Protein AF-A0A1J5KCA8-F1 (afdb_monomer)

Sequence (102 aa):
MKLLVAFLFVFSIQAQSILDECYNASYATDYVHEDIFSVSVNEELVSDEFYELISNDAITILSKRGSRYTLKVSLKDWFNAESILEELRELPAVMVACKYKL

pLDDT: mean 88.73, std 16.32, range [41.81, 98.38]

Nearest PDB structures (foldseek):
  4wk3-assembly1_A  TM=5.567E-01  e=1.937E-01  Staphylococcus aureus subsp. aureus COL
  7tby-assembly1_A  TM=5.518E-01  e=6.388E-01  Homo sapiens
  5h1p-assembly1_B  TM=5.838E-01  e=2.252E+00  Xanthomonas albilineans GPE PC73
  4es2-assembly1_A-2  TM=5.454E-01  e=2.571E+00  Halalkalibacterium halodurans C-125
  1lxj-assembly1_A  TM=4.223E-01  e=7.294E-01  Saccharomyces cerevisiae

Radius of gyration: 17.64 Å; Cα contacts (8 Å, |Δi|>4): 138; chains: 1; bounding box: 39×62×31 Å

Solvent-accessible surface area (backbone atoms only — not comparable to full-atom values): 5988 Å² total; per-residue (Å²): 142,80,89,77,82,84,81,82,78,73,74,75,76,69,83,71,47,71,53,58,52,25,34,53,45,15,74,74,66,67,50,32,36,64,47,35,34,36,37,41,45,40,78,94,64,56,57,71,65,59,59,56,59,64,64,36,88,55,42,44,79,77,46,75,59,86,51,33,36,33,38,33,45,41,74,88,44,51,68,62,42,40,51,51,52,50,54,48,44,68,38,93,35,36,45,68,42,68,26,66,72,124

Mean predicted aligned error: 7.18 Å

Foldseek 3Di:
DDDDDDDPPPVPPVVQFLLNVQLVVCVPPVFFDNFKKKKFFDPVQDDVVLVVLCPDPQWDFPDDDPRITIIGGHCVCVPSSRVSQVVQCPRPGMDMHIDTPD

Secondary structure (DSSP, 8-state):
-----------------HHHHHHHHHHHHS-EEEEEEEEEE-TTT--HHHHHHHTSTTEEEEEEETTEEEEEE-GGGHHHHHHHHHHHHHSTTEEEEEEE--

Structure (mmCIF, N/CA/C/O backbone):
data_AF-A0A1J5KCA8-F1
#
_entry.id   AF-A0A1J5KCA8-F1
#
loop_
_atom_site.group_PDB
_atom_site.id
_atom_site.type_symbol
_atom_site.label_atom_id
_atom_site.label_alt_id
_atom_site.label_comp_id
_ato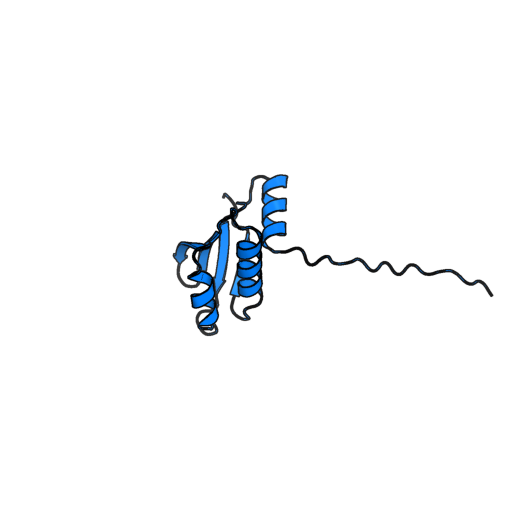m_site.label_asym_id
_atom_site.label_entity_id
_atom_site.label_seq_id
_atom_site.pdbx_PDB_ins_code
_atom_site.Cartn_x
_atom_site.Cartn_y
_atom_site.Cartn_z
_atom_site.occupancy
_atom_site.B_iso_or_equiv
_atom_site.auth_seq_id
_atom_site.auth_comp_id
_atom_site.auth_asym_id
_atom_site.auth_atom_id
_atom_site.pdbx_PDB_model_num
ATOM 1 N N . MET A 1 1 ? 21.097 -52.051 7.454 1.00 42.53 1 MET A N 1
ATOM 2 C CA . MET A 1 1 ? 21.370 -50.749 8.093 1.00 42.53 1 MET A CA 1
ATOM 3 C C . MET A 1 1 ? 21.939 -49.813 7.028 1.00 42.53 1 MET A C 1
ATOM 5 O O . MET A 1 1 ? 23.124 -49.876 6.740 1.00 42.53 1 MET A O 1
ATOM 9 N N . LYS A 1 2 ? 21.083 -49.050 6.338 1.00 42.41 2 LYS A N 1
ATOM 10 C CA . LYS A 1 2 ? 21.501 -47.992 5.408 1.00 42.41 2 LYS A CA 1
ATOM 11 C C . LYS A 1 2 ? 20.940 -46.686 5.949 1.00 42.41 2 LYS A C 1
ATOM 13 O O . LYS A 1 2 ? 19.749 -46.423 5.843 1.00 42.41 2 LYS A O 1
ATOM 18 N N . LEU A 1 3 ? 21.829 -45.955 6.610 1.00 54.81 3 LEU A N 1
ATOM 19 C CA . LEU A 1 3 ? 21.698 -44.544 6.924 1.00 54.81 3 LEU A CA 1
ATOM 20 C C . LEU A 1 3 ? 21.584 -43.805 5.582 1.00 54.81 3 LEU A C 1
ATOM 22 O O . LEU A 1 3 ? 22.478 -43.952 4.748 1.00 54.81 3 LEU A O 1
ATOM 26 N N . LEU A 1 4 ? 20.510 -43.053 5.347 1.00 49.84 4 LEU A N 1
ATOM 27 C CA . LEU A 1 4 ? 20.463 -42.118 4.226 1.00 49.84 4 LEU A CA 1
ATOM 28 C C . LEU A 1 4 ? 19.956 -40.768 4.725 1.00 49.84 4 LEU A C 1
ATOM 30 O O . LEU A 1 4 ? 18.774 -40.537 4.946 1.00 49.84 4 LEU A O 1
ATOM 34 N N . VAL A 1 5 ? 20.974 -39.966 5.013 1.00 56.50 5 VAL A N 1
ATOM 35 C CA . VAL A 1 5 ? 21.069 -38.513 5.100 1.00 56.50 5 VAL A CA 1
ATOM 36 C C . VAL A 1 5 ? 19.864 -37.749 4.538 1.00 56.50 5 VAL A C 1
ATOM 38 O O . VAL A 1 5 ? 19.545 -37.827 3.356 1.00 56.50 5 VAL A O 1
ATOM 41 N N . ALA A 1 6 ? 19.261 -36.990 5.455 1.00 59.97 6 ALA A N 1
ATOM 42 C CA . ALA A 1 6 ? 18.666 -35.664 5.328 1.00 59.97 6 ALA A CA 1
ATOM 43 C C . ALA A 1 6 ? 18.530 -35.054 3.921 1.00 59.97 6 ALA A C 1
ATOM 45 O O . ALA A 1 6 ? 19.513 -34.726 3.263 1.00 59.97 6 ALA A O 1
ATOM 46 N N . PHE A 1 7 ? 17.290 -34.706 3.58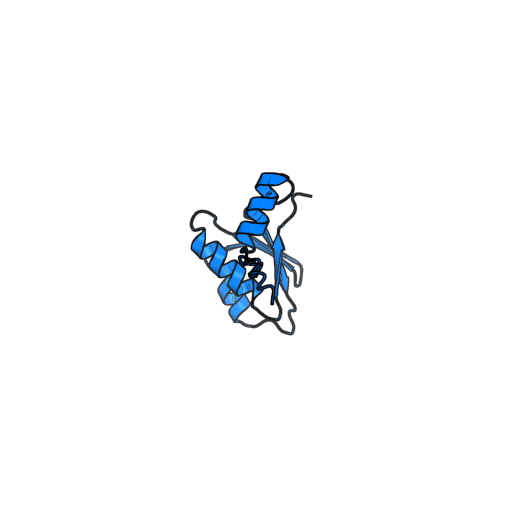2 1.00 48.81 7 PHE A N 1
ATOM 47 C CA . PHE A 1 7 ? 16.993 -33.531 2.770 1.00 48.81 7 PHE A CA 1
ATOM 48 C C . PHE A 1 7 ? 15.858 -32.764 3.454 1.00 48.81 7 PHE A C 1
ATOM 50 O O . PHE A 1 7 ? 14.685 -32.874 3.109 1.00 48.81 7 PHE A O 1
ATOM 57 N N . LEU A 1 8 ? 16.219 -32.015 4.497 1.00 48.38 8 LEU A N 1
ATOM 58 C CA . LEU A 1 8 ? 15.390 -30.919 4.980 1.00 48.38 8 LEU A CA 1
ATOM 59 C C . LEU A 1 8 ? 15.496 -29.806 3.932 1.00 48.38 8 LEU A C 1
ATOM 61 O O . LEU A 1 8 ? 16.322 -28.907 4.055 1.00 48.38 8 LEU A O 1
ATOM 65 N N . PHE A 1 9 ? 14.681 -29.886 2.877 1.00 46.03 9 PHE A N 1
ATOM 66 C CA . PHE A 1 9 ? 14.299 -28.700 2.116 1.00 46.03 9 PHE A CA 1
ATOM 67 C C . PHE A 1 9 ? 13.441 -27.838 3.044 1.00 46.03 9 PHE A C 1
ATOM 69 O O . PHE A 1 9 ? 12.214 -27.834 2.974 1.00 46.03 9 PHE A O 1
ATOM 76 N N . VAL A 1 10 ? 14.098 -27.129 3.959 1.00 49.41 10 VAL A N 1
ATOM 77 C CA . VAL A 1 10 ? 13.526 -25.915 4.522 1.00 49.41 10 VAL A CA 1
ATOM 78 C C . VAL A 1 10 ? 13.556 -24.934 3.360 1.00 49.41 10 VAL A C 1
ATOM 80 O O . VAL A 1 10 ? 14.547 -24.244 3.144 1.00 49.41 10 VAL A O 1
ATOM 83 N N . PHE A 1 11 ? 12.510 -24.953 2.532 1.00 49.06 11 PHE A N 1
ATOM 84 C CA . PHE A 1 11 ? 12.204 -23.794 1.718 1.00 49.06 11 PHE A CA 1
ATOM 85 C C . PHE A 1 11 ? 11.971 -22.678 2.725 1.00 49.06 11 PHE A C 1
ATOM 87 O O . PHE A 1 11 ? 10.931 -22.618 3.377 1.00 49.06 11 PHE A O 1
ATOM 94 N N . SER A 1 12 ? 12.991 -21.853 2.928 1.00 41.81 12 SER A N 1
ATOM 95 C CA . SER A 1 12 ? 12.821 -20.527 3.478 1.00 41.81 12 SER A CA 1
ATOM 96 C C . SER A 1 12 ? 11.849 -19.832 2.536 1.00 41.81 12 SER A C 1
ATOM 98 O O . SER A 1 12 ? 12.236 -19.314 1.492 1.00 41.81 12 SER A O 1
ATOM 100 N N . ILE A 1 13 ? 10.564 -19.880 2.886 1.00 51.22 13 ILE A N 1
ATOM 101 C CA . ILE A 1 13 ? 9.607 -18.861 2.488 1.00 51.22 13 ILE A CA 1
ATOM 102 C C . ILE A 1 13 ? 10.200 -17.591 3.097 1.00 51.22 13 ILE A C 1
ATOM 104 O O . ILE A 1 13 ? 9.965 -17.287 4.263 1.00 51.22 13 ILE A O 1
ATOM 108 N N . GLN A 1 14 ? 11.115 -16.938 2.378 1.00 53.00 14 GLN A N 1
ATOM 109 C CA . GLN A 1 14 ? 11.483 -15.576 2.715 1.00 53.00 14 GLN A CA 1
ATOM 110 C C . GLN A 1 14 ? 10.172 -14.818 2.574 1.00 53.00 14 GLN A C 1
ATOM 112 O O . GLN A 1 14 ? 9.577 -14.830 1.497 1.00 53.00 14 GLN A O 1
ATOM 117 N N . ALA A 1 15 ? 9.652 -14.316 3.692 1.00 60.88 15 ALA A N 1
ATOM 118 C CA . ALA A 1 15 ? 8.466 -13.483 3.697 1.00 60.88 15 ALA A CA 1
ATOM 119 C C . ALA A 1 15 ? 8.815 -12.240 2.875 1.00 60.88 15 ALA A C 1
ATOM 121 O O . ALA A 1 15 ? 9.462 -11.327 3.374 1.00 60.88 15 ALA A O 1
ATOM 122 N N . GLN A 1 16 ? 8.510 -12.281 1.580 1.00 81.69 16 GLN A N 1
ATOM 123 C CA . GLN A 1 16 ? 8.723 -11.159 0.687 1.00 81.69 16 GLN A CA 1
ATOM 124 C C . GLN A 1 16 ? 7.711 -10.083 1.080 1.00 81.69 16 GLN A C 1
ATOM 126 O O . GLN A 1 16 ? 6.522 -10.385 1.257 1.00 81.69 16 GLN A O 1
ATOM 131 N N . SER A 1 17 ? 8.192 -8.856 1.278 1.00 93.62 17 SER A N 1
ATOM 132 C CA . SER A 1 17 ? 7.313 -7.740 1.601 1.00 93.62 17 SER A CA 1
ATOM 133 C C . SER A 1 17 ? 6.395 -7.443 0.414 1.00 93.62 17 SER A C 1
ATOM 135 O O . SER A 1 17 ? 6.723 -7.743 -0.739 1.00 93.62 17 SER A O 1
ATOM 137 N N . ILE A 1 18 ? 5.228 -6.854 0.665 1.00 94.94 18 ILE A N 1
ATOM 138 C CA . ILE A 1 18 ? 4.325 -6.432 -0.414 1.00 94.94 18 ILE A CA 1
ATOM 139 C C . ILE A 1 18 ? 4.988 -5.374 -1.306 1.00 94.94 18 ILE A C 1
ATOM 141 O O . ILE A 1 18 ? 4.744 -5.344 -2.512 1.00 94.94 18 ILE A O 1
ATOM 145 N N . LEU A 1 19 ? 5.866 -4.539 -0.739 1.00 95.50 19 LEU A N 1
ATOM 146 C CA . LEU A 1 19 ? 6.652 -3.575 -1.504 1.00 95.50 19 LEU A CA 1
ATOM 147 C C . LEU A 1 19 ? 7.608 -4.292 -2.471 1.00 95.50 19 LEU A C 1
ATOM 149 O O . LEU A 1 19 ? 7.581 -4.002 -3.667 1.00 95.50 19 LEU A O 1
ATOM 153 N N . ASP A 1 20 ? 8.371 -5.278 -1.990 1.00 94.75 20 ASP A N 1
ATOM 154 C CA . ASP A 1 20 ? 9.263 -6.096 -2.823 1.00 94.75 20 ASP A CA 1
ATOM 155 C C . ASP A 1 20 ? 8.496 -6.884 -3.889 1.00 94.75 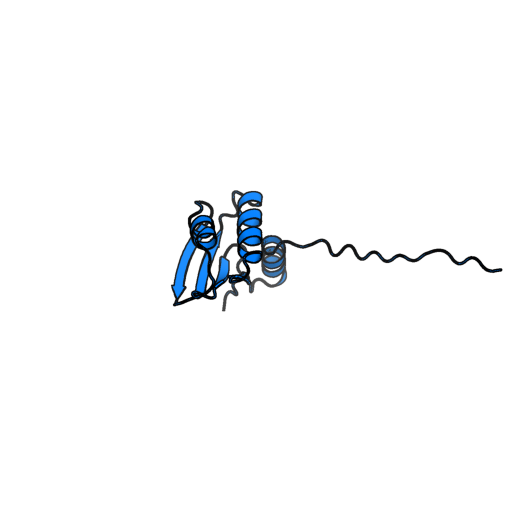20 ASP A C 1
ATOM 157 O O . ASP A 1 20 ? 8.956 -7.026 -5.023 1.00 94.75 20 ASP A O 1
ATOM 161 N N . GLU A 1 21 ? 7.335 -7.445 -3.542 1.00 94.50 21 GLU A N 1
ATOM 162 C CA . GLU A 1 21 ? 6.466 -8.162 -4.478 1.00 94.50 21 GLU A CA 1
ATOM 163 C C . GLU A 1 21 ? 6.050 -7.253 -5.642 1.00 94.50 21 GLU A C 1
ATOM 165 O O . GLU A 1 21 ? 6.266 -7.595 -6.811 1.00 94.50 21 GLU A O 1
ATOM 170 N N . CYS A 1 22 ? 5.519 -6.067 -5.337 1.00 95.31 22 CYS A N 1
ATOM 171 C CA . CYS A 1 22 ? 5.055 -5.124 -6.350 1.00 95.31 22 CYS A CA 1
ATOM 172 C C . CYS A 1 22 ? 6.203 -4.506 -7.152 1.00 95.31 22 CYS A C 1
ATOM 174 O O . CYS A 1 22 ? 6.075 -4.336 -8.368 1.00 95.31 22 CYS A O 1
ATOM 176 N N . TYR A 1 23 ? 7.337 -4.215 -6.511 1.00 95.19 23 TYR A N 1
ATOM 177 C CA . TYR A 1 23 ? 8.527 -3.707 -7.185 1.00 95.19 23 TYR A CA 1
ATOM 178 C C . TYR A 1 23 ? 9.081 -4.722 -8.188 1.00 95.19 23 TYR A C 1
ATOM 180 O O . TYR A 1 23 ? 9.290 -4.389 -9.357 1.00 95.19 23 TYR A O 1
ATOM 188 N N . ASN A 1 24 ? 9.235 -5.984 -7.778 1.00 94.69 24 ASN A N 1
ATOM 189 C CA . ASN A 1 24 ? 9.703 -7.047 -8.665 1.00 94.69 24 ASN A CA 1
ATOM 190 C C . ASN A 1 24 ? 8.722 -7.297 -9.822 1.00 94.69 24 ASN A C 1
ATOM 192 O O . ASN A 1 24 ? 9.150 -7.493 -10.961 1.00 94.69 24 ASN A O 1
ATOM 196 N N . ALA A 1 25 ? 7.410 -7.232 -9.571 1.00 94.88 25 ALA A N 1
ATOM 197 C CA . ALA A 1 25 ? 6.394 -7.340 -10.618 1.00 94.88 25 ALA A CA 1
ATOM 198 C C . ALA A 1 25 ? 6.444 -6.166 -11.615 1.00 94.88 25 ALA A C 1
ATOM 200 O O . ALA A 1 25 ? 6.350 -6.387 -12.828 1.00 94.88 25 ALA A O 1
ATOM 201 N N . SER A 1 26 ? 6.624 -4.934 -11.123 1.00 95.94 26 SER A N 1
ATOM 202 C CA . SER A 1 26 ? 6.827 -3.732 -11.945 1.00 95.94 26 SER A CA 1
ATOM 203 C C . SER A 1 26 ? 8.059 -3.891 -12.834 1.00 95.94 26 SER A C 1
ATOM 205 O O . SER A 1 26 ? 7.959 -3.764 -14.053 1.00 95.94 26 SER A O 1
ATOM 207 N N . TYR A 1 27 ? 9.192 -4.283 -12.245 1.00 94.06 27 TYR A N 1
ATOM 208 C CA . TYR A 1 27 ? 10.449 -4.482 -12.961 1.00 94.06 27 TYR A CA 1
ATOM 209 C C . TYR A 1 27 ? 10.355 -5.566 -14.046 1.00 94.06 27 TYR A C 1
ATOM 211 O O . TYR A 1 27 ? 10.903 -5.407 -15.135 1.00 94.06 27 TYR A O 1
ATOM 219 N N . ALA A 1 28 ? 9.648 -6.665 -13.769 1.00 95.94 28 ALA A N 1
ATOM 220 C CA . ALA A 1 28 ? 9.552 -7.795 -14.690 1.00 95.94 28 ALA A CA 1
ATOM 221 C C . ALA A 1 28 ? 8.544 -7.590 -15.833 1.00 95.94 28 ALA A C 1
ATOM 223 O O . ALA A 1 28 ? 8.747 -8.124 -16.923 1.00 95.94 28 ALA A O 1
ATOM 224 N N . THR A 1 29 ? 7.435 -6.885 -15.586 1.00 93.12 29 THR A N 1
ATOM 225 C CA . THR A 1 29 ? 6.285 -6.863 -16.514 1.00 93.12 29 THR A CA 1
ATOM 226 C C . THR A 1 29 ? 5.899 -5.481 -17.016 1.00 93.12 29 THR A C 1
ATOM 228 O O . THR A 1 29 ? 5.146 -5.387 -17.979 1.00 93.12 29 THR A O 1
ATOM 231 N N . ASP A 1 30 ? 6.357 -4.419 -16.354 1.00 92.56 30 ASP A N 1
ATOM 232 C CA . ASP A 1 30 ? 5.938 -3.032 -16.571 1.00 92.56 30 ASP A CA 1
ATOM 233 C C . ASP A 1 30 ? 4.424 -2.764 -16.380 1.00 92.56 30 ASP A C 1
ATOM 235 O O . ASP A 1 30 ? 3.980 -1.626 -16.494 1.00 92.56 30 ASP A O 1
ATOM 239 N N . TYR A 1 31 ? 3.606 -3.761 -16.016 1.00 94.38 31 TYR A N 1
ATOM 240 C CA . TYR A 1 31 ? 2.150 -3.611 -15.844 1.00 94.38 31 TYR A CA 1
ATOM 241 C C . TYR A 1 31 ? 1.712 -3.195 -14.440 1.00 94.38 31 TYR A C 1
ATOM 243 O O . TYR A 1 31 ? 0.529 -2.930 -14.216 1.00 94.38 31 TYR A O 1
ATOM 251 N N . VAL A 1 32 ? 2.647 -3.118 -13.501 1.00 96.62 32 VAL A N 1
ATOM 252 C CA . VAL A 1 32 ? 2.411 -2.759 -12.101 1.00 96.62 32 VAL A CA 1
ATOM 253 C C . VAL A 1 32 ? 3.114 -1.440 -11.799 1.00 96.62 32 VAL A C 1
ATOM 255 O O . VAL A 1 32 ? 4.202 -1.185 -12.306 1.00 96.62 32 VAL A O 1
ATOM 258 N N . HIS A 1 33 ? 2.486 -0.573 -11.011 1.00 96.81 33 HIS A N 1
ATOM 259 C CA . HIS A 1 33 ? 3.150 0.598 -10.449 1.00 96.81 33 HIS A CA 1
ATOM 260 C C . HIS A 1 33 ? 4.058 0.178 -9.291 1.00 96.81 33 HIS A C 1
ATOM 262 O O . HIS A 1 33 ? 3.625 -0.554 -8.407 1.00 96.81 33 HIS A O 1
ATOM 268 N N . GLU A 1 34 ? 5.288 0.684 -9.274 1.00 95.31 34 GLU A N 1
ATOM 269 C CA . GLU A 1 34 ? 6.260 0.422 -8.203 1.00 95.31 34 GLU A CA 1
ATOM 270 C C . GLU A 1 34 ? 5.879 1.059 -6.859 1.00 95.31 34 GLU A C 1
ATOM 272 O O . GLU A 1 34 ? 6.215 0.527 -5.809 1.00 95.31 34 GLU A O 1
ATOM 277 N N . ASP A 1 35 ? 5.167 2.187 -6.890 1.00 96.56 35 ASP A N 1
ATOM 278 C CA . ASP A 1 35 ? 4.920 3.045 -5.730 1.00 96.56 35 ASP A CA 1
ATOM 279 C C . ASP A 1 35 ? 3.430 3.300 -5.463 1.00 96.56 35 ASP A C 1
ATOM 281 O O . ASP A 1 35 ? 3.089 4.101 -4.590 1.00 96.56 35 ASP A O 1
ATOM 285 N N . ILE A 1 36 ? 2.527 2.638 -6.198 1.00 98.00 36 ILE A N 1
ATOM 286 C CA . ILE A 1 36 ? 1.075 2.797 -6.045 1.00 98.00 36 ILE A CA 1
ATOM 287 C C . ILE A 1 36 ? 0.436 1.472 -5.631 1.00 98.00 36 ILE A C 1
ATOM 289 O O . ILE A 1 36 ? 0.604 0.438 -6.277 1.00 98.00 36 ILE A O 1
ATOM 293 N N . PHE A 1 37 ? -0.389 1.542 -4.591 1.00 98.25 37 PHE A N 1
ATOM 294 C CA . PHE A 1 37 ? -1.030 0.404 -3.950 1.00 98.25 37 PHE A CA 1
ATOM 295 C C . PHE A 1 37 ? -2.546 0.587 -3.916 1.00 98.25 37 PHE A C 1
ATOM 297 O O . PHE A 1 37 ? -3.076 1.688 -3.729 1.00 98.25 37 PHE A O 1
ATOM 304 N N . SER A 1 38 ? -3.260 -0.517 -4.114 1.00 98.06 38 SER A N 1
ATOM 305 C CA . SER A 1 38 ? -4.702 -0.606 -3.904 1.00 98.06 38 SER A CA 1
ATOM 306 C C . SER A 1 38 ? -4.949 -1.145 -2.504 1.00 98.06 38 SER A C 1
ATOM 308 O O . SER A 1 38 ? -4.557 -2.270 -2.205 1.00 98.06 38 SER A O 1
ATOM 310 N N . VAL A 1 39 ? -5.626 -0.364 -1.668 1.00 98.12 39 VAL A N 1
ATOM 311 C CA . VAL A 1 39 ? -5.973 -0.766 -0.304 1.00 98.12 39 VAL A CA 1
ATOM 312 C C . VAL A 1 39 ? -7.486 -0.872 -0.192 1.00 98.12 39 VAL A C 1
ATOM 314 O O . VAL A 1 39 ? -8.204 0.084 -0.473 1.00 98.12 39 VAL A O 1
ATOM 317 N N . SER A 1 40 ? -7.988 -2.050 0.159 1.00 97.75 40 SER A N 1
ATOM 318 C CA . SER A 1 40 ? -9.410 -2.286 0.415 1.00 97.75 40 SER A CA 1
ATOM 319 C C . SER A 1 40 ? -9.621 -2.522 1.897 1.00 97.75 40 SER A C 1
ATOM 321 O O . SER A 1 40 ? -8.845 -3.232 2.524 1.00 97.75 40 SER A O 1
ATOM 323 N N . VAL A 1 41 ? -10.673 -1.932 2.443 1.00 97.31 41 VAL A N 1
ATOM 324 C CA . VAL A 1 41 ? -10.957 -1.944 3.873 1.00 97.31 41 VAL A CA 1
ATOM 325 C C . VAL A 1 41 ? -12.376 -2.462 4.095 1.00 97.31 41 VAL A C 1
ATOM 327 O O . VAL A 1 41 ? -13.259 -2.247 3.261 1.00 97.31 41 VAL A O 1
ATOM 330 N N . ASN A 1 42 ? -12.622 -3.146 5.205 1.00 95.56 42 ASN A N 1
ATOM 331 C CA . ASN A 1 42 ? -13.971 -3.333 5.727 1.00 95.56 42 ASN A CA 1
ATOM 332 C C . ASN A 1 42 ? -14.271 -2.209 6.730 1.00 95.56 42 ASN A C 1
ATOM 334 O O . ASN A 1 42 ? -13.769 -2.234 7.849 1.00 95.56 42 ASN A O 1
ATOM 338 N N . GLU A 1 43 ? -15.073 -1.219 6.323 1.00 87.25 43 GLU A N 1
ATOM 339 C CA . GLU A 1 43 ? -15.341 -0.015 7.129 1.00 87.25 43 GLU A CA 1
ATOM 340 C C . GLU A 1 43 ? -16.039 -0.305 8.466 1.00 87.25 43 GLU A C 1
ATOM 342 O O . GLU A 1 43 ? -15.918 0.492 9.389 1.00 87.25 43 GLU A O 1
ATOM 347 N N . GLU A 1 44 ? -16.728 -1.441 8.606 1.00 89.94 44 GLU A N 1
ATOM 348 C CA . GLU A 1 44 ? -17.392 -1.818 9.863 1.00 89.94 44 GLU A CA 1
ATOM 349 C C . GLU A 1 44 ? -16.415 -2.364 10.915 1.00 89.94 44 GLU A C 1
ATOM 351 O O . GLU A 1 44 ? -16.735 -2.388 12.102 1.00 89.94 44 GLU A O 1
ATOM 356 N N . LEU A 1 45 ? -15.238 -2.823 10.480 1.00 90.44 45 LEU A N 1
ATOM 357 C CA . LEU A 1 45 ? -14.244 -3.504 11.317 1.00 90.44 45 LEU A CA 1
ATOM 358 C C . LEU A 1 45 ? -12.900 -2.768 11.369 1.00 90.44 45 LEU A C 1
ATOM 360 O O . LEU A 1 45 ? -11.968 -3.249 12.012 1.00 90.44 45 LEU A O 1
ATOM 364 N N . VAL A 1 46 ? -12.773 -1.641 10.665 1.00 92.31 46 VAL A N 1
ATOM 365 C CA . VAL A 1 46 ? -11.522 -0.884 10.603 1.00 92.31 46 VAL A CA 1
ATOM 366 C C . VAL A 1 46 ? -11.250 -0.185 11.935 1.00 92.31 46 VAL A C 1
ATOM 368 O O . VAL A 1 46 ? -12.126 0.475 12.491 1.00 92.31 46 VAL A O 1
ATOM 371 N N . SER A 1 47 ? -10.032 -0.340 12.447 1.00 92.62 47 SER A N 1
ATOM 372 C CA . SER A 1 47 ? -9.551 0.345 13.648 1.00 92.62 47 SER A CA 1
ATOM 373 C C . SER A 1 47 ? -9.048 1.759 13.333 1.00 92.62 47 SER A C 1
ATOM 375 O O . SER A 1 47 ? -8.708 2.069 12.190 1.00 92.62 47 SER A O 1
ATOM 377 N N . ASP A 1 48 ? -8.946 2.611 14.359 1.00 95.44 48 ASP A N 1
ATOM 378 C CA . ASP A 1 48 ? -8.349 3.954 14.238 1.00 95.44 48 ASP A CA 1
ATOM 379 C C . ASP A 1 48 ? -6.884 3.903 13.767 1.00 95.44 48 ASP A C 1
ATOM 381 O O . ASP A 1 48 ? -6.440 4.772 13.018 1.00 95.44 48 ASP A O 1
ATOM 385 N N . GLU A 1 49 ? -6.173 2.827 14.111 1.00 96.00 49 GLU A N 1
ATOM 386 C CA . GLU A 1 49 ? -4.797 2.526 13.690 1.00 96.00 49 GLU A CA 1
ATOM 387 C C . GLU A 1 49 ? -4.617 2.568 12.164 1.00 96.00 49 GLU A C 1
ATOM 389 O O . GLU A 1 49 ? -3.620 3.087 11.667 1.00 96.00 49 GLU A O 1
ATOM 394 N N . PHE A 1 50 ? -5.617 2.126 11.392 1.00 96.88 50 PHE A N 1
ATOM 395 C CA . PHE A 1 50 ? -5.594 2.271 9.935 1.00 96.88 50 PHE A CA 1
ATOM 396 C C . PHE A 1 50 ? -5.455 3.739 9.517 1.00 96.88 50 PHE A C 1
ATOM 398 O O . PHE A 1 50 ? -4.664 4.061 8.630 1.00 96.88 50 PHE A O 1
ATOM 405 N N . TYR A 1 51 ? -6.236 4.628 10.136 1.00 95.75 51 TYR A N 1
ATOM 406 C CA . TYR A 1 51 ? -6.253 6.048 9.798 1.00 95.75 51 TYR A CA 1
ATOM 407 C C . TYR A 1 51 ? -4.969 6.750 10.230 1.00 95.75 51 TYR A C 1
ATOM 409 O O . TYR A 1 51 ? -4.508 7.646 9.521 1.00 95.75 51 TYR A O 1
ATOM 417 N N . GLU A 1 52 ? -4.376 6.329 11.345 1.00 96.69 52 GLU A N 1
ATOM 418 C CA . GLU A 1 52 ? -3.068 6.806 11.793 1.00 96.69 52 GLU A CA 1
ATOM 419 C C . GLU A 1 52 ? -1.973 6.426 10.792 1.00 96.69 52 GLU A C 1
ATOM 421 O O . GLU A 1 52 ? -1.236 7.303 10.335 1.00 96.69 52 GLU A O 1
ATOM 426 N N . LEU A 1 53 ? -1.937 5.159 10.361 1.00 97.00 53 LEU A N 1
ATOM 427 C CA . LEU A 1 53 ? -0.977 4.675 9.370 1.00 97.00 53 LEU A CA 1
ATOM 428 C C . LEU A 1 53 ? -1.114 5.415 8.039 1.00 97.00 53 LEU A C 1
ATOM 430 O O . LEU A 1 53 ? -0.127 5.953 7.548 1.00 97.00 53 LEU A O 1
ATOM 434 N N . ILE A 1 54 ? -2.324 5.525 7.468 1.00 96.44 54 ILE A N 1
ATOM 435 C CA . ILE A 1 54 ? -2.507 6.202 6.167 1.00 96.44 54 ILE A CA 1
ATOM 436 C C . ILE A 1 54 ? -2.302 7.726 6.216 1.00 96.44 54 ILE A C 1
ATOM 438 O O . ILE A 1 54 ? -2.258 8.363 5.162 1.00 96.44 54 ILE A O 1
ATOM 442 N N . SER A 1 55 ? -2.206 8.307 7.417 1.00 96.50 55 SER A N 1
ATOM 443 C CA . SER A 1 55 ? -1.896 9.727 7.635 1.00 96.50 55 SER A CA 1
ATOM 444 C C . SER A 1 55 ? -0.392 10.006 7.742 1.00 96.50 55 SER A C 1
ATOM 446 O O . SER A 1 55 ? -0.003 11.167 7.883 1.00 96.50 55 SER A O 1
ATOM 448 N N . ASN A 1 56 ? 0.452 8.971 7.675 1.00 96.00 56 ASN A N 1
ATOM 449 C CA . ASN A 1 56 ? 1.905 9.100 7.644 1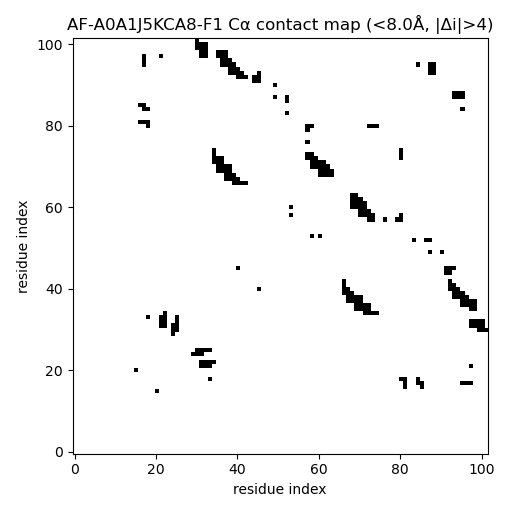.00 96.00 56 ASN A CA 1
ATOM 450 C C . ASN A 1 56 ? 2.372 9.928 6.430 1.00 96.00 56 ASN A C 1
ATOM 452 O O . ASN A 1 56 ? 1.809 9.837 5.338 1.00 96.00 56 ASN A O 1
ATOM 456 N N . ASP A 1 57 ? 3.427 10.722 6.601 1.00 94.19 57 ASP A N 1
ATOM 457 C CA . ASP A 1 57 ? 3.955 11.630 5.577 1.00 94.19 57 ASP A CA 1
ATOM 458 C C . ASP A 1 57 ? 4.593 10.908 4.379 1.00 94.19 57 ASP A C 1
ATOM 460 O O . ASP A 1 57 ? 4.673 11.471 3.283 1.00 94.19 57 ASP A O 1
ATOM 464 N N . ALA A 1 58 ? 4.989 9.645 4.548 1.00 94.19 58 ALA A N 1
ATOM 465 C CA . ALA A 1 58 ? 5.432 8.787 3.457 1.00 94.19 58 ALA A CA 1
ATOM 466 C C . ALA A 1 58 ? 4.290 8.346 2.528 1.00 94.19 58 ALA A C 1
ATOM 468 O O . ALA A 1 58 ? 4.570 7.799 1.458 1.00 94.19 58 ALA A O 1
ATOM 469 N N . ILE A 1 59 ? 3.025 8.588 2.889 1.00 96.69 59 ILE A N 1
ATOM 470 C CA . ILE A 1 59 ? 1.848 8.174 2.125 1.00 96.69 59 ILE A CA 1
ATOM 471 C C . ILE A 1 59 ? 1.135 9.392 1.550 1.00 96.69 59 ILE A C 1
ATOM 473 O O . ILE A 1 59 ? 0.861 10.389 2.207 1.00 96.69 59 ILE A O 1
ATOM 477 N N . THR A 1 60 ? 0.753 9.288 0.285 1.00 98.06 60 THR A N 1
ATOM 478 C CA . THR A 1 60 ? -0.161 10.216 -0.371 1.00 98.06 60 THR A CA 1
ATOM 479 C C . THR A 1 60 ? -1.402 9.460 -0.822 1.00 98.06 60 THR A C 1
ATOM 481 O O . THR A 1 60 ? -1.330 8.553 -1.653 1.00 98.06 60 THR A O 1
ATOM 484 N N . ILE A 1 61 ? -2.570 9.851 -0.317 1.00 97.94 61 ILE A N 1
ATOM 485 C CA . ILE A 1 61 ? -3.848 9.289 -0.763 1.00 97.94 61 ILE A CA 1
ATOM 486 C C . ILE A 1 61 ? -4.192 9.893 -2.130 1.00 97.94 61 ILE A C 1
ATOM 488 O O . ILE A 1 61 ? -4.555 11.063 -2.231 1.00 97.94 61 ILE A O 1
ATOM 492 N N . LEU A 1 62 ? -4.099 9.094 -3.195 1.00 98.12 62 LEU A N 1
ATOM 493 C CA . LEU A 1 62 ? -4.435 9.527 -4.556 1.00 98.12 62 LEU A CA 1
ATOM 494 C C . LEU A 1 62 ? -5.942 9.509 -4.813 1.00 98.12 62 LEU A C 1
ATOM 496 O O . LEU A 1 62 ? -6.465 10.352 -5.541 1.00 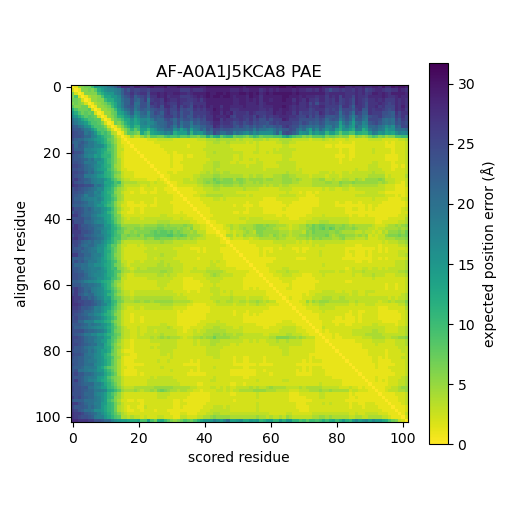98.12 62 LEU A O 1
ATOM 500 N N . SER A 1 63 ? -6.655 8.524 -4.260 1.00 97.81 63 SER A N 1
ATOM 501 C CA . SER A 1 63 ? -8.115 8.472 -4.353 1.00 97.81 63 SER A CA 1
ATOM 502 C C . SER A 1 63 ? -8.746 7.646 -3.236 1.00 97.81 63 SER A C 1
ATOM 504 O O . SER A 1 63 ? -8.130 6.713 -2.721 1.00 97.81 63 SER A O 1
ATOM 506 N N . LYS A 1 64 ? -10.003 7.968 -2.911 1.00 96.94 64 LYS A N 1
ATOM 507 C CA . LYS A 1 64 ? -10.887 7.195 -2.031 1.00 96.94 64 LYS A CA 1
ATOM 508 C C . LYS A 1 64 ? -12.226 6.977 -2.736 1.00 96.94 64 LYS A C 1
ATOM 510 O O . LYS A 1 64 ? -12.828 7.933 -3.226 1.00 96.94 64 LYS A O 1
ATOM 515 N N . ARG A 1 65 ? -12.697 5.731 -2.803 1.00 96.19 65 ARG A N 1
ATOM 516 C CA . ARG A 1 65 ? -13.999 5.348 -3.375 1.00 96.19 65 ARG A CA 1
ATOM 517 C C . ARG A 1 65 ? -14.667 4.311 -2.477 1.00 96.19 65 ARG A C 1
ATOM 519 O O . ARG A 1 65 ? -14.392 3.118 -2.602 1.00 96.19 65 ARG A O 1
ATOM 526 N N . GLY A 1 66 ? -15.537 4.781 -1.582 1.00 93.81 66 GLY A N 1
ATOM 527 C CA . GLY A 1 66 ? -16.071 3.954 -0.498 1.00 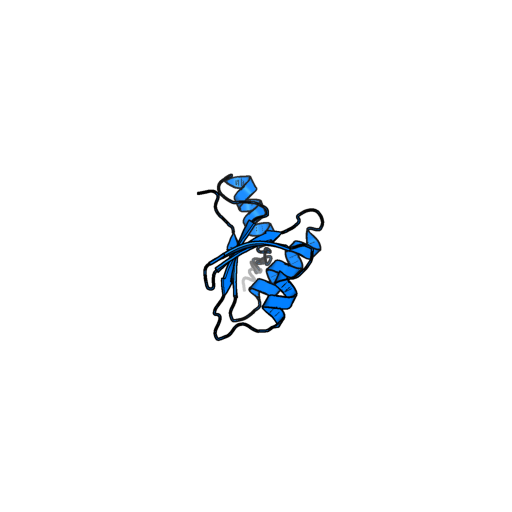93.81 66 GLY A CA 1
ATOM 528 C C . GLY A 1 66 ? -14.922 3.367 0.317 1.00 93.81 66 GLY A C 1
ATOM 529 O O . GLY A 1 66 ? -13.976 4.083 0.649 1.00 93.81 66 GLY A O 1
ATOM 530 N N . SER A 1 67 ? -14.946 2.048 0.486 1.00 95.69 67 SER A N 1
ATOM 531 C CA . SER A 1 67 ? -13.962 1.308 1.269 1.00 95.69 67 SER A CA 1
ATOM 532 C C . SER A 1 67 ? -12.651 0.988 0.536 1.00 95.69 67 SER A C 1
ATOM 534 O O . SER A 1 67 ? -11.851 0.173 0.995 1.00 95.69 67 SER A O 1
ATOM 536 N N . ARG A 1 68 ? -12.413 1.606 -0.629 1.00 97.31 68 ARG A N 1
ATOM 537 C CA . ARG A 1 68 ? -11.188 1.433 -1.421 1.00 97.31 68 ARG A CA 1
ATOM 538 C C . ARG A 1 68 ? -10.377 2.717 -1.478 1.00 97.31 68 ARG A C 1
ATOM 540 O O . ARG A 1 68 ? -10.892 3.770 -1.858 1.00 97.31 68 ARG A O 1
ATOM 547 N N . TYR A 1 69 ? -9.089 2.590 -1.207 1.00 97.94 69 TYR A N 1
ATOM 548 C CA . TY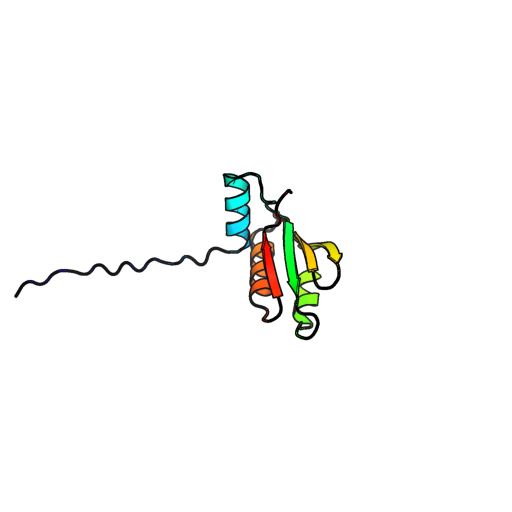R A 1 69 ? -8.088 3.641 -1.254 1.00 97.94 69 TYR A CA 1
ATOM 549 C C . TYR A 1 69 ? -7.051 3.310 -2.327 1.00 97.94 69 TYR A C 1
ATOM 551 O O . TYR A 1 69 ? -6.696 2.154 -2.557 1.00 97.94 69 TYR A O 1
ATOM 559 N N . THR A 1 70 ? -6.573 4.336 -3.019 1.00 98.25 70 THR A N 1
ATOM 560 C CA . THR A 1 70 ? -5.355 4.255 -3.828 1.00 98.25 70 THR A CA 1
ATOM 561 C C . THR A 1 70 ? -4.302 5.077 -3.121 1.00 98.25 70 THR A C 1
ATOM 563 O O . THR A 1 70 ? -4.444 6.298 -3.026 1.00 98.25 70 THR A O 1
ATOM 566 N N . LEU A 1 71 ? -3.284 4.402 -2.609 1.00 98.38 71 LEU A N 1
ATOM 567 C CA . LEU A 1 71 ? -2.196 5.013 -1.864 1.00 98.38 71 LEU A CA 1
ATOM 568 C C . LEU A 1 71 ? -0.965 5.069 -2.755 1.00 98.38 71 LEU A C 1
ATOM 570 O O . LEU A 1 71 ? -0.673 4.113 -3.469 1.00 98.38 71 LEU A O 1
ATOM 574 N N . LYS A 1 72 ? -0.255 6.186 -2.710 1.00 98.06 72 LYS A N 1
ATOM 575 C CA . LYS A 1 72 ? 1.094 6.313 -3.241 1.00 98.06 72 LYS A CA 1
ATOM 576 C C . LYS A 1 72 ? 2.059 6.378 -2.069 1.00 98.06 72 LYS A C 1
ATOM 578 O O . LYS A 1 72 ? 1.824 7.177 -1.168 1.00 98.06 72 LYS A O 1
ATOM 583 N N . VAL A 1 73 ? 3.124 5.590 -2.089 1.00 97.06 73 VAL A N 1
ATOM 584 C CA . VAL A 1 73 ? 4.168 5.623 -1.054 1.00 97.06 73 VAL A CA 1
ATOM 585 C C . VAL A 1 73 ? 5.439 6.284 -1.584 1.00 97.06 73 VAL A C 1
ATOM 587 O O . VAL A 1 73 ? 5.730 6.251 -2.779 1.00 97.06 73 VAL A O 1
ATOM 590 N N . SER A 1 74 ? 6.204 6.921 -0.705 1.00 95.06 74 SER A N 1
ATOM 591 C CA . SER A 1 74 ? 7.491 7.521 -1.051 1.00 95.06 74 SER A CA 1
ATOM 592 C C . SER A 1 74 ? 8.607 6.476 -1.041 1.00 95.06 74 SER A C 1
ATOM 594 O O . SER A 1 74 ? 9.057 6.061 0.020 1.00 95.06 74 SER A O 1
ATOM 596 N N . LEU A 1 75 ? 9.154 6.138 -2.213 1.00 93.88 75 LEU A N 1
ATOM 597 C CA . LEU A 1 75 ? 10.313 5.234 -2.322 1.00 93.88 75 LEU A CA 1
ATOM 598 C C . LEU A 1 75 ? 11.647 5.861 -1.871 1.00 93.88 75 LEU A C 1
ATOM 600 O O . LEU A 1 75 ? 12.682 5.200 -1.902 1.00 93.88 75 LEU A O 1
ATOM 604 N N . LYS A 1 76 ? 11.658 7.141 -1.463 1.00 94.50 76 LYS A N 1
ATOM 605 C CA . LYS A 1 76 ? 12.866 7.780 -0.905 1.00 94.50 76 LYS A CA 1
ATOM 606 C C . LYS A 1 76 ? 13.277 7.163 0.429 1.00 94.50 76 LYS A C 1
ATOM 608 O O . LYS A 1 76 ? 14.464 7.150 0.739 1.00 94.50 76 LYS A O 1
ATOM 613 N N . ASP A 1 77 ? 12.296 6.695 1.192 1.00 91.44 77 ASP A N 1
ATOM 614 C CA . ASP A 1 77 ? 12.493 5.962 2.434 1.00 91.44 77 ASP A CA 1
ATOM 615 C C . ASP A 1 77 ? 11.828 4.594 2.293 1.00 91.44 77 ASP A C 1
ATOM 617 O O . ASP A 1 77 ? 10.684 4.379 2.694 1.00 91.44 77 ASP A O 1
ATOM 621 N N . TRP A 1 78 ? 12.554 3.694 1.629 1.00 93.19 78 TRP A N 1
ATOM 622 C CA . TRP A 1 78 ? 12.095 2.340 1.335 1.00 93.19 78 TRP A CA 1
ATOM 623 C C . TRP A 1 78 ? 11.661 1.594 2.597 1.00 93.19 78 TRP A C 1
ATOM 625 O O . TRP A 1 78 ? 10.602 0.980 2.612 1.00 93.19 78 TRP A O 1
ATOM 635 N N . PHE A 1 79 ? 12.459 1.680 3.664 1.00 94.25 79 PHE A N 1
ATOM 636 C CA . PHE A 1 79 ? 12.201 0.957 4.906 1.00 94.25 79 PHE A CA 1
ATOM 637 C C . PHE A 1 79 ? 10.914 1.427 5.580 1.00 94.25 79 PHE A C 1
ATOM 639 O O . PHE A 1 79 ? 10.119 0.598 6.012 1.00 94.25 79 PHE A O 1
ATOM 646 N N . ASN A 1 80 ? 10.682 2.742 5.639 1.00 94.50 80 ASN A N 1
ATOM 647 C CA . ASN A 1 80 ? 9.446 3.276 6.202 1.00 94.50 80 ASN A CA 1
ATOM 648 C C . ASN A 1 80 ? 8.225 2.900 5.344 1.00 94.50 80 ASN A C 1
ATOM 650 O O . ASN A 1 80 ? 7.211 2.456 5.875 1.00 94.50 80 ASN A O 1
ATOM 654 N N . ALA A 1 81 ? 8.333 3.018 4.015 1.00 94.88 81 ALA A N 1
ATOM 655 C CA . ALA A 1 81 ? 7.263 2.614 3.102 1.00 94.88 81 ALA A CA 1
ATOM 656 C C . ALA A 1 81 ? 6.918 1.123 3.245 1.00 94.88 81 ALA A C 1
ATOM 658 O O . ALA A 1 81 ? 5.740 0.769 3.277 1.00 94.88 81 ALA A O 1
ATOM 659 N N . GLU A 1 82 ? 7.932 0.265 3.360 1.00 95.81 82 GLU A N 1
ATOM 660 C CA . GLU A 1 82 ? 7.760 -1.165 3.595 1.00 95.81 82 GLU A CA 1
ATOM 661 C C . GLU A 1 82 ? 7.065 -1.432 4.933 1.00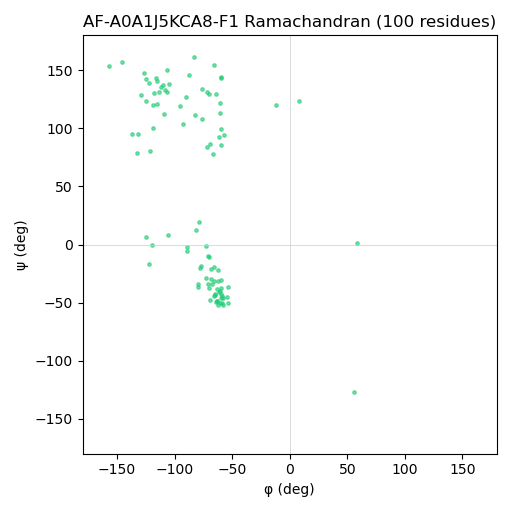 95.81 82 GLU A C 1
ATOM 663 O O . GLU A 1 82 ? 6.027 -2.088 4.936 1.00 95.81 82 GLU A O 1
ATOM 668 N N . SER A 1 83 ? 7.568 -0.863 6.038 1.00 96.56 83 SER A N 1
ATOM 669 C CA . SER A 1 83 ? 6.995 -1.043 7.385 1.00 96.56 83 SER A CA 1
ATOM 670 C C . SER A 1 83 ? 5.511 -0.695 7.412 1.00 96.56 83 SER A C 1
ATOM 672 O O . SER A 1 83 ? 4.685 -1.507 7.807 1.00 96.56 83 SER A O 1
ATOM 674 N N . ILE A 1 84 ? 5.153 0.476 6.886 1.00 96.88 84 ILE A N 1
ATOM 675 C CA . ILE A 1 84 ? 3.769 0.950 6.830 1.00 96.88 84 ILE A CA 1
ATOM 676 C C . ILE A 1 84 ? 2.877 0.001 6.027 1.00 96.88 84 ILE A C 1
ATOM 678 O O . ILE A 1 84 ? 1.749 -0.279 6.430 1.00 96.88 84 ILE A O 1
ATOM 682 N N . LEU A 1 85 ? 3.329 -0.445 4.851 1.00 97.44 85 LEU A N 1
ATOM 683 C CA . LEU A 1 85 ? 2.528 -1.321 3.995 1.00 97.44 85 LEU A CA 1
ATOM 684 C C . LEU A 1 85 ? 2.331 -2.701 4.631 1.00 97.44 85 LEU A C 1
ATOM 686 O O . LEU A 1 85 ? 1.265 -3.294 4.459 1.00 97.44 85 LEU A O 1
ATOM 690 N N . GLU A 1 86 ? 3.329 -3.185 5.366 1.00 96.44 86 GLU A N 1
ATOM 691 C CA . GLU A 1 86 ? 3.251 -4.418 6.143 1.00 96.44 86 GLU A CA 1
ATOM 692 C C . GLU A 1 86 ? 2.310 -4.278 7.340 1.00 96.44 86 GLU A C 1
ATOM 694 O O . GLU A 1 86 ? 1.392 -5.083 7.480 1.00 96.44 86 GLU A O 1
ATOM 699 N N . GLU A 1 87 ? 2.430 -3.204 8.119 1.00 96.94 87 GLU A N 1
ATOM 700 C CA . GLU A 1 87 ? 1.525 -2.901 9.233 1.00 96.94 87 GLU A CA 1
ATOM 701 C C . GLU A 1 87 ? 0.074 -2.779 8.746 1.00 96.94 87 GLU A C 1
ATOM 703 O O . GLU A 1 87 ? -0.830 -3.404 9.299 1.00 96.94 87 GLU A O 1
ATOM 708 N N . LEU A 1 88 ? -0.163 -2.078 7.630 1.00 97.31 88 LEU A N 1
ATOM 709 C CA . LEU A 1 88 ? -1.482 -2.015 6.995 1.00 97.31 88 LEU A CA 1
ATOM 710 C C . LEU A 1 88 ? -1.996 -3.396 6.573 1.00 97.31 88 LEU A C 1
ATOM 712 O O . LEU A 1 88 ? -3.196 -3.640 6.656 1.00 97.31 88 LEU A O 1
ATOM 716 N N . ARG A 1 89 ? -1.126 -4.286 6.087 1.00 95.44 89 ARG A N 1
ATOM 717 C CA . ARG A 1 89 ? -1.491 -5.643 5.649 1.00 95.44 89 ARG A CA 1
ATOM 718 C C . ARG A 1 89 ? -1.821 -6.564 6.824 1.00 95.44 89 ARG A C 1
ATOM 720 O O . ARG A 1 89 ? -2.618 -7.484 6.654 1.00 95.44 89 ARG A O 1
ATOM 727 N N . GLU A 1 90 ? -1.224 -6.329 7.987 1.00 95.56 90 GLU A N 1
ATOM 728 C CA . GLU A 1 90 ? -1.478 -7.094 9.210 1.00 95.56 90 GLU A CA 1
ATOM 729 C C . GLU A 1 90 ? -2.799 -6.710 9.895 1.00 95.56 90 GLU A C 1
ATOM 731 O O . GLU A 1 90 ? -3.347 -7.502 10.670 1.00 95.56 90 GLU A O 1
ATOM 736 N N . LEU A 1 91 ? -3.367 -5.540 9.574 1.00 96.06 91 LEU A N 1
ATOM 737 C CA . LEU A 1 91 ? -4.668 -5.135 10.099 1.00 96.06 91 LEU A CA 1
ATOM 738 C C . LEU A 1 91 ? -5.792 -6.073 9.607 1.00 96.06 91 LEU A C 1
ATOM 740 O O . LEU A 1 91 ? -5.977 -6.264 8.403 1.00 96.06 91 LEU A O 1
ATOM 744 N N . PRO A 1 92 ? -6.646 -6.593 10.509 1.00 93.00 92 PRO A N 1
ATOM 745 C CA . PRO A 1 92 ? -7.594 -7.672 10.200 1.00 93.00 92 PRO A CA 1
ATOM 746 C C . PRO A 1 92 ? -8.691 -7.292 9.193 1.00 93.00 92 PRO A C 1
ATOM 748 O O . PRO A 1 92 ? -9.331 -8.165 8.609 1.00 93.00 92 PRO A O 1
ATOM 751 N N . ALA A 1 93 ? -8.936 -5.995 9.003 1.00 94.75 93 ALA A N 1
ATOM 752 C CA . ALA A 1 93 ? -9.967 -5.459 8.118 1.00 94.75 93 ALA A CA 1
ATOM 753 C C . ALA A 1 93 ? -9.398 -4.858 6.825 1.00 94.75 93 ALA A C 1
ATOM 755 O O . ALA A 1 93 ? -10.142 -4.206 6.090 1.00 94.75 93 ALA A O 1
ATOM 756 N N . VAL A 1 94 ? -8.102 -5.029 6.555 1.00 97.38 94 VAL A N 1
ATOM 757 C CA . VAL A 1 94 ? -7.394 -4.339 5.477 1.00 97.38 94 VAL A CA 1
ATOM 758 C C . VAL A 1 94 ? -6.769 -5.355 4.526 1.00 97.38 94 VAL A C 1
ATOM 760 O O . VAL A 1 94 ? -6.235 -6.385 4.917 1.00 97.38 94 VAL A O 1
ATOM 763 N N . MET A 1 95 ? -6.855 -5.063 3.234 1.00 97.25 95 MET A N 1
ATOM 764 C CA . MET A 1 95 ? -6.180 -5.801 2.177 1.00 97.25 95 MET A CA 1
ATOM 765 C C . MET A 1 95 ? -5.349 -4.825 1.358 1.00 97.2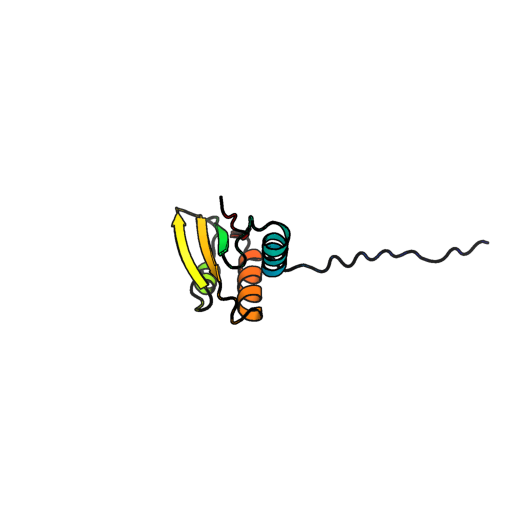5 95 MET A C 1
ATOM 767 O O . MET A 1 95 ? -5.897 -3.878 0.791 1.00 97.25 95 MET A O 1
ATOM 771 N N . VAL A 1 96 ? -4.050 -5.084 1.255 1.00 97.56 96 VAL A N 1
ATOM 772 C CA . VAL A 1 96 ? -3.101 -4.297 0.460 1.00 97.56 96 VAL A CA 1
ATOM 773 C C . VAL A 1 96 ? -2.688 -5.112 -0.764 1.00 97.56 96 VAL A C 1
ATOM 775 O O . VAL A 1 96 ? -2.385 -6.296 -0.647 1.00 97.56 96 VAL A O 1
ATOM 778 N N . ALA A 1 97 ? -2.698 -4.497 -1.946 1.00 97.19 97 ALA A N 1
ATOM 779 C CA . ALA A 1 97 ? -2.297 -5.140 -3.195 1.00 97.19 97 ALA A CA 1
ATOM 780 C C . ALA A 1 97 ? -1.618 -4.154 -4.155 1.00 97.19 97 ALA A C 1
ATOM 782 O O . ALA A 1 97 ? -1.875 -2.947 -4.113 1.00 97.19 97 ALA A O 1
ATOM 783 N N . CYS A 1 98 ? -0.816 -4.674 -5.084 1.00 97.19 98 CYS A N 1
ATOM 784 C CA . CYS A 1 98 ? -0.196 -3.872 -6.137 1.00 97.19 98 CYS A CA 1
ATOM 785 C C . CYS A 1 98 ? -1.240 -3.166 -7.015 1.00 97.19 98 CYS A C 1
ATOM 787 O O . CYS A 1 98 ? -2.295 -3.727 -7.340 1.00 97.19 98 CYS A O 1
ATOM 789 N N . LYS A 1 99 ? -0.953 -1.936 -7.454 1.00 97.88 99 LYS A N 1
ATOM 790 C CA . LYS A 1 99 ? -1.778 -1.251 -8.455 1.00 97.88 99 LYS A CA 1
ATOM 791 C C . LYS A 1 99 ? -1.286 -1.563 -9.868 1.00 97.88 99 LYS A C 1
ATOM 793 O O . LYS A 1 99 ? -0.135 -1.309 -10.199 1.00 97.88 99 LYS A O 1
ATOM 798 N N . TYR A 1 100 ? -2.190 -2.025 -10.726 1.00 94.94 100 TYR A N 1
ATOM 799 C CA . TYR A 1 100 ? -1.919 -2.260 -12.147 1.00 94.94 100 TYR A CA 1
ATOM 800 C C . TYR A 1 100 ? -2.155 -0.995 -12.991 1.00 94.94 100 TYR A C 1
ATOM 802 O O . TYR A 1 100 ? -3.081 -0.234 -12.696 1.00 94.94 100 TYR A O 1
ATOM 810 N N . LYS A 1 101 ? -1.355 -0.800 -14.050 1.00 94.56 101 LYS A N 1
ATOM 811 C CA . LYS A 1 101 ? -1.354 0.371 -14.957 1.00 94.56 101 LYS A CA 1
ATOM 812 C C . LYS A 1 101 ? -2.470 0.373 -16.029 1.00 94.56 101 LYS A C 1
ATOM 814 O O . LYS A 1 101 ? -2.307 1.034 -17.048 1.00 94.56 101 LYS A O 1
ATOM 819 N N . LEU A 1 102 ? -3.544 -0.403 -15.834 1.00 82.19 102 LEU A N 1
ATOM 820 C CA . LEU A 1 102 ? -4.618 -0.641 -16.821 1.00 82.19 102 LEU A CA 1
ATOM 821 C C . LEU A 1 102 ? -5.211 0.638 -17.433 1.00 82.19 102 LEU A C 1
ATOM 823 O O . LEU A 1 102 ? -5.480 1.587 -16.660 1.00 82.19 102 LEU A O 1
#